Protein AF-A0A2X2BZ26-F1 (afdb_monomer_lite)

Sequence (91 aa):
MNDILDEQCRTIAIPKRITTTMRDIWQLQQRLPKRQGRRANKLLEHPKFRAAFDLLELRANVQRNPDLEALAAWWADFQVFKQYTTTLYGL

pLDDT: mean 88.38, std 7.83, range [57.38, 95.56]

Organism: Proteus mirabilis (NCBI:txid584)

Radius of gyration: 15.61 Å; chains: 1; bounding box: 42×34×34 Å

Foldseek 3Di:
DVVVVVVVCVVPPDDPVVVVLVVVLVVVLVQLVVCDDPSVVVLLPDPSNVVNLVVLVVCCVVVVDPVSVVSSVVNVVVVVVVVVCCVVVVD

Secondary structure (DSSP, 8-state):
-HHHHHHHHHHS---HHHHHHHHHHHHHHHHTT--STHHHHHHHTSTTHHHHHHHHHHHHHHHT-HHHHHHHHHHHHHHHHHHHHHHHH--

Structure (mmCIF, N/CA/C/O backbone):
data_AF-A0A2X2BZ26-F1
#
_entry.id   AF-A0A2X2BZ26-F1
#
loop_
_atom_site.group_PDB
_atom_site.id
_atom_site.type_symbol
_atom_site.label_atom_id
_atom_site.label_alt_id
_atom_site.label_comp_id
_atom_site.label_asym_id
_atom_site.label_entity_id
_atom_site.label_seq_id
_atom_site.pdbx_PDB_ins_code
_atom_site.Cartn_x
_atom_site.Cartn_y
_atom_site.Cartn_z
_atom_site.occupancy
_atom_site.B_iso_or_equiv
_atom_site.auth_seq_id
_atom_site.auth_comp_id
_atom_site.auth_asym_id
_atom_site.auth_atom_id
_atom_site.pdbx_PDB_model_num
ATOM 1 N N . MET A 1 1 ? -16.041 -3.331 1.087 1.00 62.16 1 MET A N 1
ATOM 2 C CA . MET A 1 1 ? -14.752 -3.200 1.834 1.00 62.16 1 MET A CA 1
ATOM 3 C C . MET A 1 1 ? -14.978 -2.729 3.265 1.00 62.16 1 MET A C 1
ATOM 5 O O . MET A 1 1 ? -14.245 -3.177 4.133 1.00 62.16 1 MET A O 1
ATOM 9 N N . ASN A 1 2 ? -15.978 -1.873 3.531 1.00 72.00 2 ASN A N 1
ATOM 10 C CA . ASN A 1 2 ? -16.446 -1.631 4.906 1.00 72.00 2 ASN A CA 1
ATOM 11 C C . ASN A 1 2 ? -16.942 -2.918 5.564 1.00 72.00 2 ASN A C 1
ATOM 13 O O . ASN A 1 2 ? -16.528 -3.229 6.669 1.00 72.00 2 ASN A O 1
ATOM 17 N N . ASP A 1 3 ? -17.695 -3.709 4.809 1.00 83.75 3 ASP A N 1
ATOM 18 C CA . ASP A 1 3 ? -18.447 -4.862 5.311 1.00 83.75 3 ASP A CA 1
ATOM 19 C C . ASP A 1 3 ? -17.547 -5.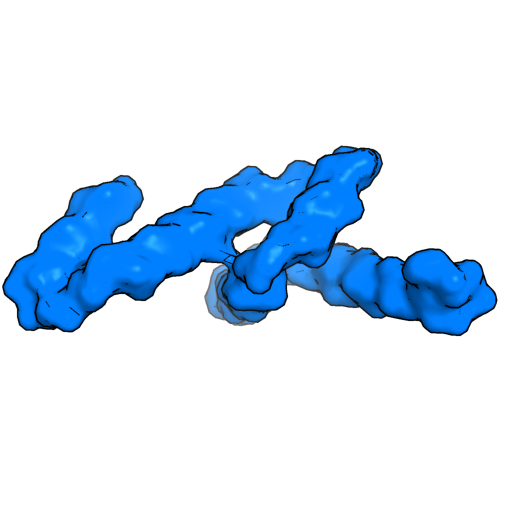919 5.968 1.00 83.75 3 ASP A C 1
ATOM 21 O O . ASP A 1 3 ? -17.870 -6.430 7.032 1.00 83.75 3 ASP A O 1
ATOM 25 N N . ILE A 1 4 ? -16.361 -6.165 5.395 1.00 87.19 4 ILE A N 1
ATOM 26 C CA . ILE A 1 4 ? -15.380 -7.118 5.939 1.00 87.19 4 ILE A CA 1
ATOM 27 C C . ILE A 1 4 ? -14.792 -6.606 7.261 1.00 87.19 4 ILE A C 1
ATOM 29 O O . ILE A 1 4 ? -14.643 -7.370 8.208 1.00 87.19 4 ILE A O 1
ATOM 33 N N . LEU A 1 5 ? -14.451 -5.316 7.352 1.00 85.81 5 LEU A N 1
ATOM 34 C CA . LEU A 1 5 ? -13.919 -4.746 8.596 1.00 85.81 5 LEU A CA 1
ATOM 35 C C . LEU A 1 5 ? -14.994 -4.694 9.683 1.00 85.81 5 LEU A C 1
ATOM 37 O O . LEU A 1 5 ? -14.695 -4.965 10.843 1.00 85.81 5 LEU A O 1
ATOM 41 N N . ASP A 1 6 ? -16.231 -4.382 9.304 1.00 86.62 6 ASP A N 1
ATOM 42 C CA . ASP A 1 6 ? -17.365 -4.338 10.223 1.00 86.62 6 ASP A CA 1
ATOM 43 C C . ASP A 1 6 ? -17.691 -5.733 10.768 1.00 86.62 6 ASP A C 1
ATOM 45 O O . ASP A 1 6 ? -17.989 -5.873 11.953 1.00 86.62 6 ASP A O 1
ATOM 49 N N . GLU A 1 7 ? -17.572 -6.774 9.942 1.00 90.56 7 GLU A N 1
ATOM 50 C CA . GLU A 1 7 ? -17.690 -8.168 10.370 1.00 90.56 7 GLU A CA 1
ATOM 51 C C . GLU A 1 7 ? -16.570 -8.565 11.340 1.00 90.56 7 GLU A C 1
ATOM 53 O O . GLU A 1 7 ? -16.847 -9.088 12.418 1.00 90.56 7 GLU A O 1
ATOM 58 N N . GLN A 1 8 ? -15.308 -8.254 11.024 1.00 88.06 8 GLN A N 1
ATOM 59 C CA . GLN A 1 8 ? -14.184 -8.582 11.911 1.00 88.06 8 GLN A CA 1
ATOM 60 C C . GLN A 1 8 ? -14.274 -7.864 13.264 1.00 88.06 8 GLN A C 1
ATOM 62 O O . GLN A 1 8 ? -13.985 -8.468 14.297 1.00 88.06 8 GLN A O 1
ATOM 67 N N . CYS A 1 9 ? -14.742 -6.613 13.279 1.00 88.56 9 CYS A N 1
ATOM 68 C CA . CYS A 1 9 ? -14.978 -5.851 14.505 1.00 88.56 9 CYS A CA 1
ATOM 69 C C . CYS A 1 9 ? -16.047 -6.471 15.424 1.00 88.56 9 CYS A C 1
ATOM 71 O O . CYS A 1 9 ? -16.054 -6.171 16.619 1.00 88.56 9 CYS A O 1
ATOM 73 N N . ARG A 1 10 ? -16.951 -7.313 14.896 1.00 88.88 10 ARG A N 1
ATOM 74 C CA . ARG A 1 10 ? -17.942 -8.050 15.706 1.00 88.88 10 ARG A CA 1
ATOM 75 C C . ARG A 1 10 ? -17.325 -9.243 16.431 1.00 88.88 10 ARG A C 1
ATOM 77 O O . ARG A 1 10 ? -17.790 -9.584 17.513 1.00 88.88 10 ARG A O 1
ATOM 84 N N . THR A 1 11 ? -16.290 -9.852 15.857 1.00 91.50 11 THR A N 1
ATOM 85 C CA . THR A 1 11 ? -15.589 -11.007 16.442 1.00 91.50 11 THR A CA 1
ATOM 86 C C . THR A 1 11 ? -14.473 -10.570 17.388 1.00 91.50 11 THR A C 1
ATOM 88 O O . THR A 1 11 ? -14.287 -11.161 18.448 1.00 91.50 11 THR A O 1
ATOM 91 N N . ILE A 1 12 ? -13.721 -9.530 17.017 1.00 91.44 12 ILE A N 1
ATOM 92 C CA . ILE A 1 12 ? -12.592 -9.008 17.791 1.00 91.44 12 ILE A CA 1
ATOM 93 C C . ILE A 1 12 ? -12.711 -7.489 17.843 1.00 91.44 12 ILE A C 1
ATOM 95 O O . ILE A 1 12 ? -12.878 -6.834 16.818 1.00 91.44 12 ILE A O 1
ATOM 99 N N . ALA A 1 13 ? -12.569 -6.905 19.031 1.00 91.38 13 ALA A N 1
ATOM 100 C CA . ALA A 1 13 ? -12.577 -5.455 19.179 1.00 91.38 13 ALA A CA 1
ATOM 101 C C . ALA A 1 13 ? -11.321 -4.833 18.537 1.00 91.38 13 ALA A C 1
ATOM 103 O O . ALA A 1 13 ? -10.258 -4.760 19.156 1.00 91.38 13 ALA A O 1
ATOM 104 N N . ILE A 1 14 ? -11.443 -4.359 17.294 1.00 90.06 14 ILE A N 1
ATOM 105 C CA . ILE A 1 14 ? -10.379 -3.645 16.581 1.00 90.06 14 ILE A CA 1
ATOM 106 C C . ILE A 1 14 ? -10.600 -2.130 16.743 1.00 90.06 14 ILE A C 1
ATOM 108 O O . ILE A 1 14 ? -11.631 -1.599 16.326 1.00 90.06 14 ILE A O 1
ATOM 112 N N . PRO A 1 15 ? -9.642 -1.379 17.315 1.00 93.81 15 PRO A N 1
ATOM 113 C CA . PRO A 1 15 ? -9.753 0.070 17.428 1.00 93.81 15 PRO A CA 1
ATOM 114 C C . PRO A 1 15 ? -9.893 0.773 16.069 1.00 93.81 15 PRO A C 1
ATOM 116 O O . PRO A 1 15 ? -9.135 0.492 15.138 1.00 93.81 15 PRO A O 1
ATOM 119 N N . LYS A 1 16 ? -10.757 1.799 15.996 1.00 90.38 16 LYS A N 1
ATOM 120 C CA . LYS A 1 16 ? -11.023 2.574 14.763 1.00 90.38 16 LYS A CA 1
ATOM 121 C C . LYS A 1 16 ? -9.762 3.100 14.063 1.00 90.38 16 LYS A C 1
ATOM 123 O O . LYS A 1 16 ? -9.680 3.096 12.840 1.00 90.38 16 LYS A O 1
ATOM 128 N N . ARG A 1 17 ? -8.740 3.517 14.819 1.00 92.31 17 ARG A N 1
ATOM 129 C CA . ARG A 1 17 ? -7.460 3.995 14.252 1.00 92.31 17 ARG A CA 1
ATOM 130 C C . ARG A 1 17 ? -6.754 2.938 13.387 1.00 92.31 17 ARG A C 1
ATOM 132 O O . ARG A 1 17 ? -6.115 3.281 12.393 1.00 92.31 17 ARG A O 1
ATOM 139 N N . ILE A 1 18 ? -6.884 1.661 13.751 1.00 91.44 18 ILE A N 1
ATOM 140 C CA . ILE A 1 18 ? -6.272 0.541 13.030 1.00 91.44 18 ILE A CA 1
ATOM 141 C C . ILE A 1 18 ? -7.075 0.257 11.765 1.00 91.44 18 ILE A C 1
ATOM 143 O O . ILE A 1 18 ? -6.491 0.199 10.686 1.00 91.44 18 ILE A O 1
ATOM 147 N N . THR A 1 19 ? -8.406 0.187 11.863 1.00 91.94 19 THR A N 1
ATOM 148 C CA . THR A 1 19 ? -9.274 -0.024 10.692 1.00 91.94 19 THR A CA 1
ATOM 149 C C . THR A 1 19 ? -9.133 1.096 9.661 1.00 91.94 19 THR A C 1
ATOM 151 O O . THR A 1 19 ? -9.134 0.831 8.460 1.00 91.94 19 THR A O 1
ATOM 154 N N . THR A 1 20 ? -8.955 2.346 10.106 1.00 91.94 20 THR A N 1
ATOM 155 C CA . THR A 1 20 ? -8.665 3.476 9.210 1.00 91.94 20 THR A CA 1
ATOM 156 C C . THR A 1 20 ? -7.320 3.286 8.513 1.00 91.94 20 THR A C 1
ATOM 158 O O . THR A 1 20 ? -7.249 3.371 7.292 1.00 91.94 20 THR A O 1
ATOM 161 N N . THR A 1 21 ? -6.275 2.916 9.259 1.00 92.25 21 THR A N 1
ATOM 162 C CA . THR A 1 21 ? -4.947 2.659 8.679 1.00 92.25 21 THR A CA 1
ATOM 163 C C . THR A 1 21 ? -4.980 1.518 7.653 1.00 92.25 21 THR A C 1
ATOM 165 O O . THR A 1 21 ? -4.388 1.641 6.584 1.00 92.25 21 THR A O 1
ATOM 168 N N . MET A 1 22 ? -5.691 0.422 7.941 1.00 92.88 22 MET A N 1
ATOM 169 C CA . MET A 1 22 ? -5.865 -0.699 7.006 1.00 92.88 22 MET A CA 1
ATOM 170 C C . MET A 1 22 ? -6.531 -0.249 5.707 1.00 92.88 22 MET A C 1
ATOM 172 O O . MET A 1 22 ? -6.068 -0.584 4.617 1.00 92.88 22 MET A O 1
ATOM 176 N N . ARG A 1 23 ? -7.587 0.560 5.817 1.00 91.62 23 ARG A N 1
ATOM 177 C CA . ARG A 1 23 ? -8.289 1.112 4.661 1.00 91.62 23 ARG A CA 1
ATOM 178 C C . ARG A 1 23 ? -7.376 1.974 3.800 1.00 91.62 23 ARG A C 1
ATOM 180 O O . ARG A 1 23 ? -7.399 1.816 2.583 1.00 91.62 23 ARG A O 1
ATOM 187 N N . ASP A 1 24 ? -6.569 2.837 4.408 1.00 92.38 24 ASP A N 1
ATOM 188 C CA . ASP A 1 24 ? -5.628 3.685 3.673 1.00 92.38 24 ASP A CA 1
ATOM 189 C C . ASP A 1 24 ? -4.615 2.832 2.896 1.00 92.38 24 ASP A C 1
ATOM 191 O O . ASP A 1 24 ? -4.382 3.061 1.708 1.00 92.38 24 ASP A O 1
ATOM 195 N N . ILE A 1 25 ? -4.072 1.788 3.533 1.00 94.31 25 ILE A N 1
ATOM 196 C CA . ILE A 1 25 ? -3.151 0.833 2.898 1.00 94.31 25 ILE A CA 1
ATOM 197 C C . ILE A 1 25 ? -3.825 0.125 1.713 1.00 94.31 25 ILE A C 1
ATOM 199 O O . ILE A 1 25 ? -3.239 0.021 0.633 1.00 94.31 25 ILE A O 1
ATOM 203 N N . TRP A 1 26 ? -5.069 -0.332 1.869 1.00 93.19 26 TRP A N 1
ATOM 204 C CA . TRP A 1 26 ? -5.809 -0.994 0.792 1.00 93.19 26 TRP A CA 1
ATOM 205 C C . TRP A 1 26 ? -6.177 -0.050 -0.350 1.00 93.19 26 TRP A C 1
ATOM 207 O O . TRP A 1 26 ? -6.106 -0.437 -1.515 1.00 93.19 26 TRP A O 1
ATOM 217 N N . GLN A 1 27 ? -6.517 1.204 -0.059 1.00 92.88 27 GLN A N 1
ATOM 218 C CA . GLN A 1 27 ? -6.755 2.207 -1.096 1.00 92.88 27 GLN A CA 1
ATOM 219 C C . GLN A 1 27 ? -5.489 2.481 -1.915 1.00 92.88 27 GLN A C 1
ATOM 221 O O . GLN A 1 27 ? -5.571 2.670 -3.132 1.00 92.88 27 GLN A O 1
ATOM 226 N N . LEU A 1 28 ? -4.310 2.451 -1.284 1.00 93.62 28 LEU A N 1
ATOM 227 C CA . LEU A 1 28 ? -3.038 2.585 -1.993 1.00 93.62 28 LEU A CA 1
ATOM 228 C C . LEU A 1 28 ? -2.799 1.438 -2.985 1.00 93.62 28 LEU A C 1
ATOM 230 O O . LEU A 1 28 ? -2.252 1.699 -4.053 1.00 93.62 28 LEU A O 1
ATOM 234 N N . GLN A 1 29 ? -3.300 0.222 -2.732 1.00 93.69 29 GLN A N 1
ATOM 235 C CA . GLN A 1 29 ? -3.194 -0.902 -3.680 1.00 93.69 29 GLN A CA 1
ATOM 236 C C . GLN A 1 29 ? -3.823 -0.602 -5.046 1.00 93.69 29 GLN A C 1
ATOM 238 O O . GLN A 1 29 ? -3.306 -1.041 -6.066 1.00 93.69 29 GLN A O 1
ATOM 243 N N . GLN A 1 30 ? -4.897 0.189 -5.088 1.00 91.62 30 GLN A N 1
ATOM 244 C CA . GLN A 1 30 ? -5.543 0.600 -6.343 1.00 91.62 30 GLN A CA 1
ATOM 245 C C . GLN A 1 30 ? -4.815 1.760 -7.037 1.00 91.62 30 GLN A C 1
ATOM 247 O O . GLN A 1 30 ? -5.035 2.049 -8.216 1.00 91.62 30 GLN A O 1
ATOM 252 N N . ARG A 1 31 ? -3.954 2.465 -6.300 1.00 91.06 31 ARG A N 1
ATOM 253 C CA . ARG A 1 31 ? -3.200 3.623 -6.792 1.00 91.06 31 ARG A CA 1
ATOM 254 C C . ARG A 1 31 ? -1.797 3.243 -7.256 1.00 91.06 31 ARG A C 1
ATOM 256 O O . ARG A 1 31 ? -1.308 3.877 -8.183 1.00 91.06 31 ARG A O 1
ATOM 263 N N . LEU A 1 32 ? -1.192 2.210 -6.672 1.00 89.44 32 LEU A N 1
ATOM 264 C CA . LEU A 1 32 ? 0.141 1.701 -7.017 1.00 89.44 32 LEU A CA 1
ATOM 265 C C . LEU A 1 32 ? 0.323 1.360 -8.513 1.00 89.44 32 LEU A C 1
ATOM 267 O O . LEU A 1 32 ? 1.378 1.695 -9.049 1.00 89.44 32 LEU A O 1
ATOM 271 N N . PRO A 1 33 ? -0.673 0.811 -9.241 1.00 90.00 33 PRO A N 1
ATOM 272 C CA . PRO A 1 33 ? -0.551 0.598 -10.687 1.00 90.00 33 PRO A CA 1
ATOM 273 C C . PRO A 1 33 ? -0.444 1.900 -11.501 1.00 90.00 33 PRO A C 1
ATOM 275 O O . PRO A 1 33 ? 0.070 1.906 -12.619 1.00 90.00 33 PRO A O 1
ATOM 278 N N . LYS A 1 34 ? -0.901 3.039 -10.957 1.00 86.75 34 LYS A N 1
ATOM 279 C CA . LYS A 1 34 ? -0.898 4.350 -11.630 1.00 86.75 34 LYS A CA 1
ATOM 280 C C . LYS A 1 34 ? 0.458 5.049 -11.477 1.00 86.75 34 LYS A C 1
ATOM 282 O O . LYS A 1 34 ? 0.554 6.142 -10.922 1.00 86.75 34 LYS A O 1
ATOM 287 N N . ARG A 1 35 ? 1.498 4.422 -12.024 1.00 79.44 35 ARG A N 1
ATOM 288 C CA . ARG A 1 35 ? 2.915 4.824 -11.926 1.00 79.44 35 ARG A CA 1
ATOM 289 C C . ARG A 1 35 ? 3.371 5.953 -12.867 1.00 79.44 35 ARG A C 1
ATOM 291 O O . ARG A 1 35 ? 4.551 6.266 -12.933 1.00 79.44 35 ARG A O 1
ATOM 298 N N . GLN A 1 36 ? 2.462 6.576 -13.617 1.00 76.38 36 GLN A N 1
ATOM 299 C CA . GLN A 1 36 ? 2.833 7.569 -14.634 1.00 76.38 36 GLN A CA 1
ATOM 300 C C . GLN A 1 36 ? 3.091 8.969 -14.041 1.00 76.38 36 GLN A C 1
ATOM 302 O O . GLN A 1 36 ? 2.209 9.584 -13.427 1.00 76.38 36 GLN A O 1
ATOM 307 N N . GLY A 1 37 ? 4.290 9.503 -14.299 1.00 80.00 37 GLY A N 1
ATOM 308 C CA . GLY A 1 37 ? 4.669 10.901 -14.068 1.00 80.00 37 GLY A CA 1
ATOM 309 C C . GLY A 1 37 ? 4.656 11.336 -12.598 1.00 80.00 37 GLY A C 1
ATOM 310 O O . GLY A 1 37 ? 4.993 10.576 -11.693 1.00 80.00 37 GLY A O 1
ATOM 311 N N . ARG A 1 38 ? 4.219 12.580 -12.341 1.00 80.31 38 ARG A N 1
ATOM 312 C CA . ARG A 1 38 ? 4.204 13.210 -10.999 1.00 80.31 38 ARG A CA 1
ATOM 313 C C . ARG A 1 38 ? 3.394 12.440 -9.944 1.00 80.31 38 ARG A C 1
ATOM 315 O O . ARG A 1 38 ? 3.575 12.665 -8.750 1.00 80.31 38 ARG A O 1
ATOM 322 N N . A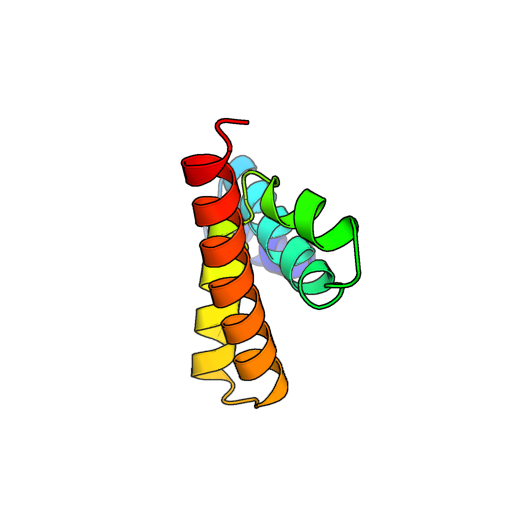RG A 1 39 ? 2.496 11.539 -10.362 1.00 84.25 39 ARG A N 1
ATOM 323 C CA . ARG A 1 39 ? 1.662 10.743 -9.447 1.00 84.25 39 ARG A CA 1
ATOM 324 C C . ARG A 1 39 ? 2.476 9.722 -8.654 1.00 84.25 39 ARG A C 1
ATOM 326 O O . ARG A 1 39 ? 2.119 9.471 -7.506 1.00 84.25 39 ARG A O 1
ATOM 333 N N . ALA A 1 40 ? 3.556 9.190 -9.230 1.00 86.44 40 ALA A N 1
ATOM 334 C CA . ALA A 1 40 ? 4.436 8.248 -8.546 1.00 86.44 40 ALA A CA 1
ATOM 335 C C . ALA A 1 40 ? 5.191 8.917 -7.385 1.00 86.44 40 ALA A C 1
ATOM 337 O O . ALA A 1 40 ? 5.173 8.398 -6.274 1.00 86.44 40 ALA A O 1
ATOM 338 N N . ASN A 1 41 ? 5.735 10.123 -7.602 1.00 86.50 41 ASN A N 1
ATOM 339 C CA . ASN A 1 41 ? 6.389 10.913 -6.546 1.00 86.50 41 ASN A CA 1
ATOM 340 C C . ASN A 1 41 ? 5.440 11.191 -5.372 1.00 86.50 41 ASN A C 1
ATOM 342 O O . ASN A 1 41 ? 5.760 10.892 -4.228 1.00 86.50 41 ASN A O 1
ATOM 346 N N . LYS A 1 42 ? 4.220 11.664 -5.665 1.00 89.00 42 LYS A N 1
ATOM 347 C CA . LYS A 1 42 ? 3.210 11.943 -4.631 1.00 89.00 42 LYS A CA 1
ATOM 348 C C . LYS A 1 42 ? 2.784 10.692 -3.852 1.00 89.00 42 LYS A C 1
ATOM 350 O O . LYS A 1 42 ? 2.361 10.788 -2.704 1.00 89.00 42 LYS A O 1
ATOM 355 N N . LEU A 1 43 ? 2.810 9.522 -4.490 1.00 90.50 43 LEU A N 1
ATOM 356 C CA . LEU A 1 43 ? 2.527 8.251 -3.820 1.00 90.50 43 LEU A CA 1
ATOM 357 C C . LEU A 1 43 ? 3.658 7.856 -2.872 1.00 90.50 43 LEU A C 1
ATOM 359 O O . LEU A 1 43 ? 3.368 7.394 -1.774 1.00 90.50 43 LEU A O 1
ATOM 363 N N . LEU A 1 44 ? 4.906 8.073 -3.279 1.00 89.62 44 LEU A N 1
ATOM 364 C CA . LEU A 1 44 ? 6.091 7.761 -2.488 1.00 89.62 44 LEU A CA 1
ATOM 365 C C . LEU A 1 44 ? 6.217 8.648 -1.237 1.00 89.62 44 LEU A C 1
ATOM 367 O O . LEU A 1 44 ? 6.642 8.177 -0.190 1.00 89.62 44 LEU A O 1
ATOM 371 N N . GLU A 1 45 ? 5.761 9.900 -1.315 1.00 89.75 45 GLU A N 1
ATOM 372 C CA . GLU A 1 45 ? 5.670 10.827 -0.172 1.00 89.75 45 GLU A CA 1
ATOM 373 C C . GLU A 1 45 ? 4.574 10.448 0.846 1.00 89.75 45 GLU A C 1
ATOM 375 O O . GLU A 1 45 ? 4.491 11.030 1.928 1.00 89.75 45 GLU A O 1
ATOM 380 N N . HIS A 1 46 ? 3.692 9.495 0.526 1.00 91.88 46 HIS A N 1
ATOM 381 C CA . HIS A 1 46 ? 2.589 9.141 1.411 1.00 91.88 46 HIS A CA 1
ATOM 382 C C . HIS A 1 46 ? 3.100 8.407 2.668 1.00 91.88 46 HIS A C 1
ATOM 384 O O . HIS A 1 46 ? 3.787 7.393 2.546 1.00 91.88 46 HIS A O 1
ATOM 390 N N . PRO A 1 47 ? 2.680 8.786 3.892 1.00 91.44 47 PRO A N 1
ATOM 391 C CA . PRO A 1 47 ? 3.219 8.214 5.136 1.00 91.44 47 PRO A CA 1
ATOM 392 C C . PRO A 1 47 ? 2.952 6.709 5.298 1.00 91.44 47 PRO A C 1
ATOM 394 O O . PRO A 1 47 ? 3.631 6.020 6.052 1.00 91.44 47 PRO A O 1
ATOM 397 N N . LYS A 1 48 ? 1.936 6.184 4.602 1.00 92.88 48 LYS A N 1
ATOM 398 C CA . LYS A 1 48 ? 1.579 4.752 4.591 1.00 92.88 48 LYS A CA 1
ATOM 399 C C . LYS A 1 48 ? 2.091 3.994 3.364 1.00 92.88 48 LYS A C 1
ATOM 401 O O . LYS A 1 48 ? 1.715 2.842 3.173 1.00 92.88 48 LYS A O 1
ATOM 406 N N . PHE A 1 49 ? 2.925 4.625 2.536 1.00 92.94 49 PHE A N 1
ATOM 407 C CA . PHE A 1 49 ? 3.462 4.001 1.331 1.00 92.94 49 PHE A CA 1
ATOM 408 C C . PHE A 1 49 ? 4.251 2.731 1.653 1.00 92.94 49 PHE A C 1
ATOM 410 O O . PHE A 1 49 ? 3.995 1.710 1.029 1.00 92.94 49 PHE A O 1
ATOM 417 N N . ARG A 1 50 ? 5.116 2.753 2.681 1.00 93.88 50 ARG A N 1
ATOM 418 C CA . ARG A 1 50 ? 5.919 1.581 3.069 1.00 93.88 50 ARG A CA 1
ATOM 419 C C . ARG A 1 50 ? 5.053 0.350 3.344 1.00 93.88 50 ARG A C 1
ATOM 421 O O . ARG A 1 50 ? 5.242 -0.675 2.708 1.00 93.88 50 ARG A O 1
ATOM 428 N N . ALA A 1 51 ? 4.030 0.494 4.185 1.00 95.56 51 ALA A N 1
ATOM 429 C CA . ALA A 1 51 ? 3.113 -0.602 4.494 1.00 95.56 51 ALA A CA 1
ATOM 430 C C . ALA A 1 51 ? 2.309 -1.078 3.266 1.00 95.56 51 ALA A C 1
ATOM 432 O O . ALA A 1 51 ? 1.994 -2.260 3.143 1.00 95.56 51 ALA A O 1
ATOM 433 N N . ALA A 1 52 ? 1.970 -0.174 2.341 1.00 95.06 52 ALA A N 1
ATOM 434 C CA . ALA A 1 52 ? 1.324 -0.552 1.086 1.00 95.06 52 ALA A CA 1
ATOM 435 C C . ALA A 1 52 ? 2.276 -1.271 0.120 1.00 95.06 52 ALA A C 1
ATOM 437 O O . ALA A 1 52 ? 1.844 -2.186 -0.578 1.00 95.06 52 ALA A O 1
ATOM 438 N N . PHE A 1 53 ? 3.549 -0.886 0.088 1.00 95.00 53 PHE A N 1
ATOM 439 C CA . PHE A 1 53 ? 4.575 -1.566 -0.692 1.00 95.00 53 PHE A CA 1
ATOM 440 C C . PHE A 1 53 ? 4.850 -2.970 -0.143 1.00 95.00 53 PHE A C 1
ATOM 442 O O . PHE A 1 53 ? 4.805 -3.924 -0.912 1.00 95.00 53 PHE A O 1
ATOM 449 N N . ASP A 1 54 ? 4.999 -3.121 1.175 1.00 95.50 54 ASP A N 1
ATOM 450 C CA . ASP A 1 54 ? 5.193 -4.434 1.808 1.00 95.50 54 ASP A CA 1
ATOM 451 C C . ASP A 1 54 ? 4.011 -5.378 1.496 1.00 95.50 54 ASP A C 1
ATOM 453 O O . ASP A 1 54 ? 4.188 -6.543 1.141 1.00 95.50 54 ASP A O 1
ATOM 457 N N . LEU A 1 55 ? 2.773 -4.863 1.535 1.00 95.00 55 LEU A N 1
ATOM 458 C CA . LEU A 1 55 ? 1.596 -5.636 1.127 1.00 95.00 55 LEU A CA 1
ATOM 459 C C . LEU A 1 55 ? 1.619 -6.001 -0.367 1.00 95.00 55 LEU A C 1
ATOM 461 O O . LEU A 1 55 ? 1.183 -7.092 -0.731 1.00 95.00 55 LEU A O 1
ATOM 465 N N . LEU A 1 56 ? 2.087 -5.104 -1.238 1.00 94.75 56 LEU A N 1
ATOM 466 C CA . LEU A 1 56 ? 2.209 -5.370 -2.674 1.00 94.75 56 LEU A CA 1
ATOM 467 C C . LEU A 1 56 ? 3.224 -6.488 -2.943 1.00 94.75 56 LEU A C 1
ATOM 469 O O . LEU A 1 56 ? 2.933 -7.378 -3.737 1.00 94.75 56 LEU A O 1
ATOM 473 N N . GLU A 1 57 ? 4.364 -6.470 -2.255 1.00 94.75 57 GLU A N 1
ATOM 474 C CA . GLU A 1 57 ? 5.405 -7.496 -2.351 1.00 94.75 57 GLU A CA 1
ATOM 475 C C . GLU A 1 57 ? 4.881 -8.866 -1.902 1.00 94.75 57 GLU A C 1
ATOM 477 O O . GLU A 1 57 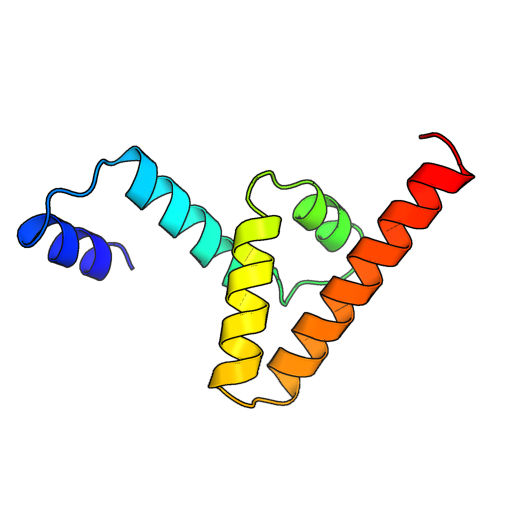? 4.993 -9.852 -2.631 1.00 94.75 57 GLU A O 1
ATOM 482 N N . LEU A 1 58 ? 4.194 -8.922 -0.755 1.00 95.19 58 LEU A N 1
ATOM 483 C CA . LEU A 1 58 ? 3.529 -10.145 -0.299 1.00 95.19 58 LEU A CA 1
ATOM 484 C C . LEU A 1 58 ? 2.502 -10.647 -1.321 1.00 95.19 58 LEU A C 1
ATOM 486 O O . LEU A 1 58 ? 2.446 -11.841 -1.611 1.00 95.19 58 LEU A O 1
ATOM 490 N N . ARG A 1 59 ? 1.697 -9.749 -1.902 1.00 94.12 59 ARG A N 1
ATOM 491 C CA . ARG A 1 59 ? 0.711 -10.118 -2.927 1.00 94.12 59 ARG A CA 1
ATOM 492 C C . ARG A 1 59 ? 1.368 -10.651 -4.195 1.00 94.12 59 ARG A C 1
ATOM 494 O O . ARG A 1 59 ? 0.855 -11.623 -4.740 1.00 94.12 59 ARG A O 1
ATOM 501 N N . ALA A 1 60 ? 2.466 -10.050 -4.646 1.00 94.75 60 ALA A N 1
ATOM 502 C CA . ALA A 1 60 ? 3.224 -10.532 -5.796 1.00 94.75 60 ALA A CA 1
ATOM 503 C C . ALA A 1 60 ? 3.748 -11.955 -5.539 1.00 94.75 60 ALA A C 1
ATOM 505 O O . ALA A 1 60 ? 3.453 -12.861 -6.316 1.00 94.75 60 ALA A O 1
ATOM 506 N N . ASN A 1 61 ? 4.378 -12.176 -4.381 1.00 92.88 61 ASN A N 1
ATOM 507 C CA . ASN A 1 61 ? 4.930 -13.475 -3.983 1.00 92.88 61 ASN A CA 1
ATOM 508 C C . ASN A 1 61 ? 3.868 -14.581 -3.862 1.00 92.88 61 ASN A C 1
ATOM 510 O O . ASN A 1 61 ? 4.110 -15.728 -4.242 1.00 92.88 61 ASN A O 1
ATOM 514 N N . VAL A 1 62 ? 2.686 -14.256 -3.326 1.00 95.19 62 VAL A N 1
ATOM 515 C CA . VAL A 1 62 ? 1.601 -15.232 -3.127 1.00 95.19 62 VAL A CA 1
ATOM 516 C C . VAL A 1 62 ? 0.861 -15.530 -4.429 1.00 95.19 62 VAL A C 1
ATOM 518 O O . VAL A 1 62 ? 0.555 -16.687 -4.706 1.00 95.19 62 VAL A O 1
ATOM 521 N N . GLN A 1 63 ? 0.546 -14.503 -5.224 1.00 92.06 63 GLN A N 1
ATOM 522 C CA . GLN A 1 63 ? -0.258 -14.670 -6.439 1.00 92.06 63 GLN A CA 1
ATOM 523 C C . GLN A 1 63 ? 0.559 -15.185 -7.626 1.00 92.06 63 GLN A C 1
ATOM 525 O O . GLN A 1 63 ? -0.045 -15.708 -8.560 1.00 92.06 63 GLN A O 1
ATOM 530 N N . ARG A 1 64 ? 1.896 -15.044 -7.597 1.00 86.88 64 ARG A N 1
ATOM 531 C CA . ARG A 1 64 ? 2.807 -15.410 -8.699 1.00 86.88 64 ARG A CA 1
ATOM 532 C C . ARG A 1 64 ? 2.332 -14.861 -10.046 1.00 86.88 64 ARG A C 1
ATOM 534 O O . ARG A 1 64 ? 2.331 -15.550 -11.064 1.00 86.88 64 ARG A O 1
ATOM 541 N N . ASN A 1 65 ? 1.822 -13.631 -10.011 1.00 91.81 65 ASN A N 1
ATOM 542 C CA . ASN A 1 65 ? 1.332 -12.934 -11.189 1.00 91.81 65 ASN A CA 1
ATOM 543 C C . ASN A 1 65 ? 2.475 -12.070 -11.747 1.00 91.81 65 ASN A C 1
ATOM 545 O O . ASN A 1 65 ? 2.882 -11.131 -11.050 1.00 91.81 65 ASN A O 1
ATOM 549 N N . PRO A 1 66 ? 2.933 -12.313 -12.990 1.00 91.00 66 PRO A N 1
ATOM 550 C CA . PRO A 1 66 ? 4.016 -11.548 -13.604 1.00 91.00 66 PRO A CA 1
ATOM 551 C C . PRO A 1 66 ? 3.789 -10.031 -13.595 1.00 91.00 66 PRO A C 1
ATOM 553 O O . PRO A 1 66 ? 4.730 -9.266 -13.391 1.00 91.00 66 PRO A O 1
ATOM 556 N N . ASP A 1 67 ? 2.541 -9.575 -13.744 1.00 91.56 67 ASP A N 1
ATOM 557 C CA . ASP A 1 67 ? 2.215 -8.145 -13.729 1.00 91.56 67 ASP A CA 1
ATOM 558 C C . ASP A 1 67 ? 2.428 -7.518 -12.345 1.00 91.56 67 ASP A C 1
ATOM 560 O O . ASP A 1 67 ? 2.873 -6.373 -12.230 1.00 91.56 67 ASP A O 1
ATOM 564 N N . LEU A 1 68 ? 2.112 -8.261 -11.277 1.00 92.06 68 LEU A N 1
ATOM 565 C CA . LEU A 1 68 ? 2.308 -7.801 -9.901 1.00 92.06 68 LEU A CA 1
ATOM 566 C C . LEU A 1 68 ? 3.778 -7.849 -9.497 1.00 92.06 68 LEU A C 1
ATOM 568 O O . LEU A 1 68 ? 4.241 -6.928 -8.829 1.00 92.06 68 LEU A O 1
ATOM 572 N N . GLU A 1 69 ? 4.508 -8.876 -9.926 1.00 93.88 69 GLU A N 1
ATOM 573 C CA . GLU A 1 69 ? 5.953 -8.987 -9.713 1.00 93.88 69 GLU A CA 1
ATOM 574 C C . GLU A 1 69 ? 6.697 -7.844 -10.411 1.00 93.88 69 GLU A C 1
ATOM 576 O O . GLU A 1 69 ? 7.481 -7.137 -9.778 1.00 93.88 69 GLU A O 1
ATOM 581 N N . ALA A 1 70 ? 6.371 -7.567 -11.678 1.00 94.00 70 ALA A N 1
ATOM 582 C CA . ALA A 1 70 ? 6.936 -6.441 -12.414 1.00 94.00 70 ALA A CA 1
ATOM 583 C C . ALA A 1 70 ? 6.567 -5.087 -11.785 1.00 94.00 70 ALA A C 1
ATOM 585 O O . ALA A 1 70 ? 7.367 -4.146 -11.797 1.00 94.00 70 ALA A O 1
ATOM 586 N N . LEU A 1 71 ? 5.359 -4.961 -11.224 1.00 93.62 71 LEU A N 1
ATOM 587 C CA . LEU A 1 71 ? 4.946 -3.759 -10.504 1.00 93.62 71 LEU A CA 1
ATOM 588 C C . LEU A 1 71 ? 5.739 -3.579 -9.201 1.00 93.62 71 LEU A C 1
ATOM 590 O O . LEU A 1 71 ? 6.180 -2.464 -8.920 1.00 93.62 71 LEU A O 1
ATOM 594 N N . ALA A 1 72 ? 5.924 -4.646 -8.423 1.00 94.38 72 ALA A N 1
ATOM 595 C CA . ALA A 1 72 ? 6.698 -4.625 -7.185 1.00 94.38 72 ALA A CA 1
ATOM 596 C C . ALA A 1 72 ? 8.172 -4.288 -7.449 1.00 94.38 72 ALA A C 1
ATOM 598 O O . ALA A 1 72 ? 8.699 -3.371 -6.818 1.00 94.38 72 ALA A O 1
ATOM 599 N N . ALA A 1 73 ? 8.794 -4.933 -8.441 1.00 94.31 73 ALA A N 1
ATOM 600 C CA . ALA A 1 73 ? 10.167 -4.650 -8.859 1.00 94.31 73 ALA A CA 1
ATOM 601 C C . ALA A 1 73 ? 10.342 -3.181 -9.279 1.00 94.31 73 ALA A C 1
ATOM 603 O O . ALA A 1 73 ? 11.220 -2.488 -8.775 1.00 94.31 73 ALA A O 1
ATOM 604 N N . TRP A 1 74 ? 9.428 -2.656 -10.105 1.00 94.06 74 TRP A N 1
ATOM 605 C CA . TRP A 1 74 ? 9.477 -1.255 -10.527 1.00 94.06 74 TRP A CA 1
ATOM 606 C C . TRP A 1 74 ? 9.426 -0.278 -9.344 1.00 94.06 74 TRP A C 1
ATOM 608 O O . TRP A 1 74 ? 10.160 0.709 -9.314 1.00 94.06 74 TRP A O 1
ATOM 618 N N . TRP A 1 75 ? 8.560 -0.535 -8.358 1.00 93.62 75 TRP A N 1
ATOM 619 C CA . TRP A 1 75 ? 8.470 0.308 -7.164 1.00 93.62 75 TRP A CA 1
ATOM 620 C C . TRP A 1 75 ? 9.698 0.177 -6.258 1.00 93.62 75 TRP A C 1
ATOM 622 O O . TRP A 1 75 ? 10.050 1.158 -5.599 1.00 93.62 75 TRP A O 1
ATOM 632 N N . ALA A 1 76 ? 10.353 -0.985 -6.214 1.00 93.62 76 ALA A N 1
ATOM 633 C CA . ALA A 1 76 ? 11.618 -1.164 -5.503 1.00 93.62 76 ALA A CA 1
ATOM 634 C C . ALA A 1 76 ? 12.721 -0.297 -6.131 1.00 93.62 76 ALA A C 1
ATOM 636 O O . ALA A 1 76 ? 13.329 0.522 -5.439 1.00 93.62 76 ALA A O 1
ATOM 637 N N . ASP A 1 77 ? 12.885 -0.382 -7.452 1.00 92.88 77 ASP A N 1
ATOM 638 C CA . ASP A 1 77 ? 13.872 0.405 -8.197 1.00 92.88 77 ASP A CA 1
ATOM 639 C C . ASP A 1 77 ? 13.611 1.910 -8.069 1.00 92.88 77 ASP A C 1
ATOM 641 O O . ASP A 1 77 ? 14.527 2.705 -7.850 1.00 92.88 77 ASP A O 1
ATOM 645 N N . PHE A 1 78 ? 12.342 2.319 -8.150 1.00 91.00 78 PHE A N 1
ATOM 646 C CA . PHE A 1 78 ? 11.952 3.723 -8.054 1.00 91.00 78 PHE A CA 1
ATOM 647 C C . PHE A 1 78 ? 12.273 4.341 -6.683 1.00 91.00 78 PHE A C 1
ATOM 649 O O . PHE A 1 78 ? 12.728 5.485 -6.614 1.00 91.00 78 PHE A O 1
ATOM 656 N N . GLN A 1 79 ? 12.077 3.592 -5.592 1.00 89.31 79 GLN A N 1
ATOM 657 C CA . GLN A 1 79 ? 12.439 4.031 -4.237 1.00 89.31 79 GLN A CA 1
ATOM 658 C C . GLN A 1 79 ? 13.945 4.242 -4.098 1.00 89.31 79 GLN A C 1
ATOM 660 O O . GLN A 1 79 ? 14.391 5.271 -3.586 1.00 89.31 79 GLN A O 1
ATOM 665 N N . VAL A 1 80 ? 14.718 3.278 -4.592 1.00 89.19 80 VAL A N 1
ATOM 666 C CA . VAL A 1 80 ? 16.178 3.300 -4.554 1.00 89.19 80 VAL A CA 1
ATOM 667 C C . VAL A 1 80 ? 16.718 4.472 -5.378 1.00 89.19 80 VAL A C 1
ATOM 669 O O . VAL A 1 80 ? 17.518 5.264 -4.879 1.00 89.19 80 VAL A O 1
ATOM 672 N N . PHE A 1 81 ? 16.212 4.663 -6.600 1.00 87.38 81 PHE A N 1
ATOM 673 C CA . PHE A 1 81 ? 16.568 5.806 -7.440 1.00 87.38 81 PHE A CA 1
ATOM 674 C C . PHE A 1 81 ? 16.282 7.140 -6.742 1.00 87.38 81 PHE A C 1
ATOM 676 O O . PHE A 1 81 ? 17.135 8.031 -6.723 1.00 87.38 81 PHE A O 1
ATOM 683 N N . LYS A 1 82 ? 15.104 7.280 -6.119 1.00 82.25 82 LYS A N 1
ATOM 684 C CA . LYS A 1 82 ? 14.749 8.510 -5.408 1.00 82.25 82 LYS A CA 1
ATOM 685 C C . LYS A 1 82 ? 15.711 8.787 -4.252 1.00 82.25 82 LYS A C 1
ATOM 687 O O . LYS A 1 82 ? 16.175 9.920 -4.125 1.00 82.25 82 LYS A O 1
ATOM 692 N N . GLN A 1 83 ? 16.067 7.762 -3.480 1.00 78.69 83 GLN A N 1
ATOM 693 C CA . GLN A 1 83 ? 17.030 7.883 -2.388 1.00 78.69 83 GLN A CA 1
ATOM 694 C C . GLN A 1 83 ? 18.389 8.391 -2.887 1.00 78.69 83 GLN A C 1
ATOM 696 O O . GLN A 1 83 ? 18.926 9.342 -2.321 1.00 78.69 83 GLN A O 1
ATOM 701 N N . TYR A 1 84 ? 18.910 7.832 -3.984 1.00 78.19 84 TYR A N 1
ATOM 702 C CA . TYR A 1 84 ? 20.173 8.291 -4.568 1.00 78.19 84 TYR A CA 1
ATOM 703 C C . TYR A 1 84 ? 20.108 9.743 -5.043 1.00 78.19 84 TYR A C 1
ATOM 705 O O . TYR A 1 84 ? 21.044 10.501 -4.800 1.00 78.19 84 TYR A O 1
ATOM 713 N N . THR A 1 85 ? 19.003 10.166 -5.667 1.00 75.50 85 THR A N 1
ATOM 714 C CA . THR A 1 85 ? 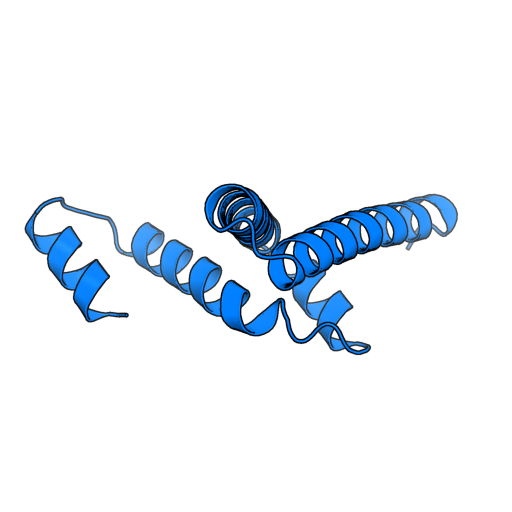18.851 11.572 -6.073 1.00 75.50 85 THR A CA 1
ATOM 715 C C . THR A 1 85 ? 18.826 12.525 -4.876 1.00 75.50 85 THR A C 1
ATOM 717 O O . THR A 1 85 ? 19.446 13.581 -4.932 1.00 75.50 85 THR A O 1
ATOM 720 N N . THR A 1 86 ? 18.187 12.150 -3.767 1.00 75.25 86 THR A N 1
ATOM 721 C CA . THR A 1 86 ? 18.191 12.960 -2.539 1.00 75.25 86 THR A CA 1
ATOM 722 C C . THR A 1 86 ? 19.584 13.019 -1.907 1.00 75.25 86 THR A C 1
ATOM 724 O O . THR A 1 86 ? 20.034 14.092 -1.520 1.00 75.25 86 THR A O 1
ATOM 727 N N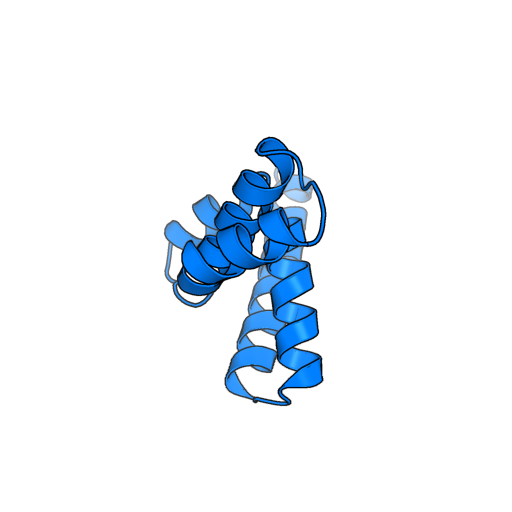 . THR A 1 87 ? 20.315 11.902 -1.855 1.00 74.00 87 THR A N 1
ATOM 728 C CA . THR A 1 87 ? 21.661 11.866 -1.257 1.00 74.00 87 THR A CA 1
ATOM 729 C C . THR A 1 87 ? 22.715 12.595 -2.096 1.00 74.00 87 THR A C 1
ATOM 731 O O . THR A 1 87 ? 23.586 13.247 -1.530 1.00 74.00 87 THR A O 1
ATOM 734 N N . LEU A 1 88 ? 22.645 12.517 -3.42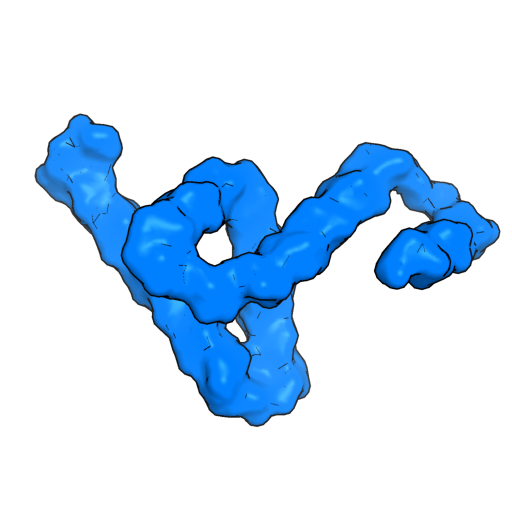8 1.00 69.75 88 LEU A N 1
ATOM 735 C CA . LEU A 1 88 ? 23.625 13.152 -4.319 1.00 69.75 88 LEU A CA 1
ATOM 736 C C . LEU A 1 88 ? 23.373 14.649 -4.537 1.00 69.75 88 LEU A C 1
ATOM 738 O O . LEU A 1 88 ? 24.325 15.386 -4.781 1.00 69.75 88 LEU A O 1
ATOM 742 N N . TYR A 1 89 ? 22.117 15.100 -4.454 1.00 73.50 89 TYR A N 1
ATOM 743 C CA . TYR A 1 89 ? 21.745 16.490 -4.743 1.00 73.50 89 TYR A CA 1
ATOM 744 C C . TYR A 1 89 ? 21.257 17.288 -3.524 1.00 73.50 89 TYR A C 1
ATOM 746 O O . TYR A 1 89 ? 20.986 18.476 -3.670 1.00 73.50 89 TYR A O 1
ATOM 754 N N . GLY A 1 90 ? 21.182 16.684 -2.331 1.00 63.38 90 GLY A N 1
ATOM 755 C CA . GLY A 1 90 ? 20.976 17.401 -1.065 1.00 63.38 90 GLY A CA 1
ATOM 756 C C . GLY A 1 90 ? 19.695 18.242 -0.984 1.00 63.38 90 GLY A C 1
ATOM 757 O O . GLY A 1 90 ? 19.721 19.305 -0.366 1.00 63.38 90 GLY A O 1
ATOM 758 N N . LEU A 1 91 ? 18.608 17.791 -1.622 1.00 57.38 91 LEU A N 1
ATOM 759 C CA . LEU A 1 91 ? 17.266 18.389 -1.541 1.00 57.38 91 LEU A CA 1
ATOM 760 C C . LEU A 1 91 ? 16.344 17.578 -0.631 1.00 57.38 91 LEU A C 1
ATOM 762 O O . LEU A 1 91 ? 16.260 16.344 -0.846 1.00 57.38 91 LEU A O 1
#

InterPro domains:
  IPR025866 Polymerase A arginine-rich C-terminal domain [PF12626] (1-82)